Protein AF-A0A975FTP6-F1 (afdb_monomer_lite)

Radius of gyration: 14.5 Å; chains: 1; bounding box: 29×28×42 Å

Foldseek 3Di:
DCVVVQVAFQFKKDFPPDDPPDIWGFDDWAPRDRNDDQPDDPVSAWADADDPPDPRHRDTHHQIWIKIADPPDDVRIDIDSCPPPPRMDTDDPPPD

Sequence (96 aa):
MYVKNNCRLGFYVRRDSWRLDRHAKVVEIQWVEDGKMIKGNPPYFGGFKNPPGHPREGKIMGPRLVTLQADWLDGGKMVSDCGVNYSWTQVYPNEI

pLDDT: mean 79.91, std 13.64, range [43.78, 96.06]

Structure (mmCIF, N/CA/C/O backbone):
data_AF-A0A975FTP6-F1
#
_entry.id   AF-A0A975FTP6-F1
#
loop_
_atom_site.group_PDB
_atom_site.id
_atom_site.type_symbol
_atom_site.label_atom_id
_atom_site.label_alt_id
_atom_site.label_comp_id
_atom_site.label_asym_id
_atom_site.label_entity_id
_atom_site.label_seq_id
_atom_site.pdbx_PDB_ins_code
_atom_site.Cartn_x
_atom_site.Cartn_y
_atom_site.Cartn_z
_atom_site.occupancy
_atom_site.B_iso_or_equiv
_atom_site.auth_seq_id
_atom_site.auth_comp_id
_atom_site.auth_asym_id
_atom_site.auth_atom_id
_atom_site.pdbx_PDB_model_num
ATOM 1 N N . MET A 1 1 ? -4.909 5.893 -5.215 1.00 82.69 1 MET A N 1
ATOM 2 C CA . MET A 1 1 ? -4.904 4.490 -5.683 1.00 82.69 1 MET A CA 1
ATOM 3 C C . MET A 1 1 ? -5.938 3.681 -4.927 1.00 82.69 1 MET A C 1
ATOM 5 O O . MET A 1 1 ? -6.967 3.435 -5.517 1.00 82.69 1 MET A O 1
ATOM 9 N N . TYR A 1 2 ? -5.779 3.418 -3.625 1.00 84.38 2 TYR A N 1
ATOM 10 C CA . TYR A 1 2 ? -6.735 2.614 -2.838 1.00 84.38 2 TYR A CA 1
ATOM 11 C C . TYR A 1 2 ? -8.228 2.953 -3.045 1.00 84.38 2 TYR A C 1
ATOM 13 O O . TYR A 1 2 ? -9.004 2.074 -3.391 1.00 84.38 2 TYR A O 1
ATOM 21 N N . VAL A 1 3 ? -8.632 4.226 -2.928 1.00 83.44 3 VAL A N 1
ATOM 22 C CA . VAL A 1 3 ? -10.038 4.632 -3.161 1.00 83.44 3 VAL A CA 1
ATOM 23 C C . VAL A 1 3 ? -10.479 4.432 -4.616 1.00 83.44 3 VAL A C 1
ATOM 25 O O . VAL A 1 3 ? -11.594 3.991 -4.855 1.00 83.44 3 VAL A O 1
ATOM 28 N N . LYS A 1 4 ? -9.588 4.675 -5.590 1.00 84.56 4 LYS A N 1
ATOM 29 C CA . LYS A 1 4 ? -9.851 4.362 -7.008 1.00 84.56 4 LYS A CA 1
ATOM 30 C C . LYS A 1 4 ? -9.947 2.849 -7.252 1.00 84.56 4 LYS A C 1
ATOM 32 O O . LYS A 1 4 ? -10.620 2.430 -8.178 1.00 84.56 4 LYS A O 1
ATOM 37 N N . ASN A 1 5 ? -9.302 2.050 -6.405 1.00 84.56 5 ASN A N 1
ATOM 38 C CA . ASN A 1 5 ? -9.348 0.593 -6.410 1.00 84.56 5 ASN A CA 1
ATOM 39 C C . ASN A 1 5 ? -10.496 0.050 -5.536 1.00 84.56 5 ASN A C 1
ATOM 41 O O . ASN A 1 5 ? -10.326 -0.955 -4.854 1.00 84.56 5 ASN A O 1
ATOM 45 N N . ASN A 1 6 ? -11.640 0.745 -5.480 1.00 88.94 6 ASN A N 1
ATOM 46 C CA . ASN A 1 6 ? -12.819 0.360 -4.688 1.00 88.94 6 ASN A CA 1
ATOM 47 C C . ASN A 1 6 ? -12.527 0.089 -3.203 1.00 88.94 6 ASN A C 1
ATOM 49 O O . ASN A 1 6 ? -13.131 -0.794 -2.594 1.00 88.94 6 ASN A O 1
ATOM 53 N N . CYS A 1 7 ? -11.566 0.817 -2.628 1.00 90.50 7 CYS A N 1
ATOM 54 C CA . CYS A 1 7 ? -11.082 0.582 -1.270 1.00 90.50 7 CYS A CA 1
ATOM 55 C C . CYS A 1 7 ? -10.603 -0.855 -1.050 1.00 90.50 7 CYS A C 1
ATOM 57 O O . CYS A 1 7 ? -10.826 -1.413 0.014 1.00 90.50 7 CYS A O 1
ATOM 59 N N . ARG A 1 8 ? -9.951 -1.463 -2.044 1.00 92.69 8 ARG A N 1
ATOM 60 C CA . ARG A 1 8 ? -9.330 -2.780 -1.903 1.00 92.69 8 ARG A CA 1
ATOM 61 C C . ARG A 1 8 ? -7.815 -2.691 -1.890 1.00 92.69 8 ARG A C 1
ATOM 63 O O . ARG A 1 8 ? -7.222 -2.018 -2.736 1.00 92.69 8 ARG A O 1
ATOM 70 N N . LEU A 1 9 ? -7.193 -3.369 -0.933 1.00 91.69 9 LEU A N 1
ATOM 71 C CA . LEU A 1 9 ? -5.770 -3.689 -0.913 1.00 91.69 9 LEU A CA 1
ATOM 72 C C . LEU A 1 9 ? -5.461 -4.735 -1.996 1.00 91.69 9 LEU A C 1
ATOM 74 O O . LEU A 1 9 ? -6.344 -5.266 -2.667 1.00 91.69 9 LEU A O 1
ATOM 78 N N . GLY A 1 10 ? -4.180 -5.020 -2.192 1.00 92.56 10 GLY A N 1
ATOM 79 C CA . GLY A 1 10 ? -3.713 -6.023 -3.140 1.00 92.56 10 GLY A CA 1
ATOM 80 C C . GLY A 1 10 ? -3.520 -5.526 -4.572 1.00 92.56 10 GLY A C 1
ATOM 81 O O . GLY A 1 10 ? -3.212 -6.338 -5.441 1.00 92.56 10 GLY A O 1
ATOM 82 N N . PHE A 1 11 ? -3.649 -4.222 -4.817 1.00 91.94 11 PHE A N 1
ATOM 83 C CA . PHE A 1 11 ? -3.234 -3.610 -6.078 1.00 91.94 11 PHE A CA 1
ATOM 84 C C . PHE A 1 11 ? -1.711 -3.494 -6.159 1.00 91.94 11 PHE A C 1
ATOM 86 O O . PHE A 1 11 ? -1.013 -3.453 -5.139 1.00 91.94 11 PHE A O 1
ATOM 93 N N . TYR A 1 12 ? -1.200 -3.417 -7.383 1.00 93.38 12 TYR A N 1
ATOM 94 C CA . TYR A 1 12 ? 0.227 -3.336 -7.647 1.00 93.38 12 TYR A CA 1
ATOM 95 C C . TYR A 1 12 ? 0.650 -1.905 -7.946 1.00 93.38 12 TYR A C 1
ATOM 97 O O . TYR A 1 12 ? -0.083 -1.124 -8.556 1.00 93.38 12 TYR A O 1
ATOM 105 N N . VAL A 1 13 ? 1.854 -1.565 -7.504 1.00 91.69 13 VAL A N 1
ATOM 106 C CA . VAL A 1 13 ? 2.483 -0.269 -7.735 1.00 91.69 13 VAL A CA 1
ATOM 107 C C . VAL A 1 13 ? 3.891 -0.444 -8.278 1.00 91.69 13 VAL A C 1
ATOM 109 O O . VAL A 1 13 ? 4.549 -1.460 -8.045 1.00 91.69 13 VAL A O 1
ATOM 112 N N . ARG A 1 14 ? 4.366 0.585 -8.970 1.00 90.75 14 ARG A N 1
ATOM 113 C CA . ARG A 1 14 ? 5.743 0.731 -9.433 1.00 90.75 14 ARG A CA 1
ATOM 114 C C . ARG A 1 14 ? 6.282 2.102 -9.034 1.00 90.75 14 ARG A C 1
ATOM 116 O O . ARG A 1 14 ? 5.523 3.065 -8.984 1.00 90.75 14 ARG A O 1
ATOM 123 N N . ARG A 1 15 ? 7.591 2.181 -8.789 1.00 88.44 15 ARG A N 1
ATOM 124 C CA . ARG A 1 15 ? 8.351 3.427 -8.627 1.00 88.44 15 ARG A CA 1
ATOM 125 C C . ARG A 1 15 ? 9.319 3.599 -9.794 1.00 88.44 15 ARG A C 1
ATOM 127 O O . ARG A 1 15 ? 9.929 2.621 -10.218 1.00 88.44 15 ARG A O 1
ATOM 134 N N . ASP A 1 16 ? 9.514 4.827 -10.264 1.00 85.12 16 ASP A N 1
ATOM 135 C CA . ASP A 1 16 ? 10.407 5.111 -11.403 1.00 85.12 16 ASP A CA 1
ATOM 136 C C . ASP A 1 16 ? 11.869 4.751 -11.128 1.00 85.12 16 ASP A C 1
ATOM 138 O O . ASP A 1 16 ? 12.596 4.352 -12.031 1.00 85.12 16 ASP A O 1
ATOM 142 N N . SER A 1 17 ? 12.290 4.830 -9.864 1.00 86.38 17 SER A N 1
ATOM 143 C CA . SER A 1 17 ? 13.630 4.426 -9.435 1.00 86.38 17 SER A CA 1
ATOM 144 C C . SER A 1 17 ? 13.829 2.906 -9.385 1.00 86.38 17 SER A C 1
ATOM 146 O O . SER A 1 17 ? 14.921 2.449 -9.053 1.00 86.38 17 SER A O 1
ATOM 148 N N . TRP A 1 18 ? 12.785 2.103 -9.612 1.00 89.25 18 TRP A N 1
ATOM 149 C CA . TRP A 1 18 ? 12.901 0.649 -9.715 1.00 89.25 18 TRP A CA 1
ATOM 150 C C . TRP A 1 18 ? 13.169 0.242 -11.163 1.00 89.25 18 TRP A C 1
ATOM 152 O O . TRP A 1 18 ? 12.808 0.950 -12.104 1.00 89.25 18 TRP A O 1
ATOM 162 N N . ARG A 1 19 ? 13.771 -0.938 -11.352 1.00 90.94 19 ARG A N 1
ATOM 163 C CA . ARG A 1 19 ? 13.868 -1.543 -12.687 1.00 90.94 19 ARG A CA 1
ATOM 164 C C . ARG A 1 19 ? 12.475 -1.683 -13.316 1.00 90.94 19 ARG A C 1
ATOM 166 O O . ARG A 1 19 ? 11.494 -1.878 -12.603 1.00 90.94 19 ARG A O 1
ATOM 173 N N . LEU A 1 20 ? 12.402 -1.596 -14.646 1.00 88.12 20 LEU A N 1
ATOM 174 C CA . LEU A 1 20 ? 11.139 -1.556 -15.401 1.00 88.12 20 LEU A CA 1
ATOM 175 C C . LEU A 1 20 ? 10.225 -2.767 -15.145 1.00 88.12 20 LEU A C 1
ATOM 177 O O . LEU A 1 20 ? 9.006 -2.621 -15.163 1.00 88.12 20 LEU A O 1
ATOM 181 N N . ASP A 1 21 ? 10.826 -3.931 -14.898 1.00 89.25 21 ASP A N 1
ATOM 182 C CA . ASP A 1 21 ? 10.180 -5.216 -14.610 1.00 89.25 21 ASP A CA 1
ATOM 183 C C . ASP A 1 21 ? 9.687 -5.342 -13.156 1.00 89.25 21 ASP A C 1
ATOM 185 O O . ASP A 1 21 ? 8.937 -6.258 -12.814 1.00 89.25 21 ASP A O 1
ATOM 189 N N . ARG A 1 22 ? 10.073 -4.412 -12.277 1.00 92.69 22 ARG A N 1
ATOM 190 C CA . ARG A 1 22 ? 9.770 -4.481 -10.849 1.00 92.69 22 ARG A CA 1
ATOM 191 C C . ARG A 1 22 ? 8.517 -3.708 -10.488 1.00 92.69 22 ARG A C 1
ATOM 193 O O . ARG A 1 22 ? 8.356 -2.519 -10.757 1.00 92.69 22 ARG A O 1
ATOM 200 N N . HIS A 1 23 ? 7.668 -4.409 -9.766 1.00 94.25 23 HIS A N 1
ATOM 201 C CA . HIS A 1 23 ? 6.433 -3.920 -9.192 1.00 94.25 23 HIS A CA 1
ATOM 202 C C . HIS A 1 23 ? 6.253 -4.591 -7.828 1.00 94.25 23 HIS A C 1
ATOM 204 O O . HIS A 1 23 ? 6.879 -5.613 -7.538 1.00 94.25 23 HIS A O 1
ATOM 210 N N . ALA A 1 24 ? 5.448 -3.987 -6.963 1.00 94.38 24 ALA A N 1
ATOM 211 C CA . ALA A 1 24 ? 5.173 -4.509 -5.633 1.00 94.38 24 ALA A CA 1
ATOM 212 C C . ALA A 1 24 ? 3.682 -4.430 -5.326 1.00 94.38 24 ALA A C 1
ATOM 214 O O . ALA A 1 24 ? 2.993 -3.508 -5.765 1.00 94.38 24 ALA A O 1
ATOM 215 N N . LYS A 1 25 ? 3.182 -5.398 -4.562 1.00 94.88 25 LYS A N 1
ATOM 216 C CA . LYS A 1 25 ? 1.790 -5.453 -4.122 1.00 94.88 25 LYS A CA 1
ATOM 217 C C . LYS A 1 25 ? 1.623 -4.640 -2.846 1.00 94.88 25 LYS A C 1
ATOM 219 O O . LYS A 1 25 ? 2.355 -4.857 -1.884 1.00 94.88 25 LYS A O 1
ATOM 224 N N . VAL A 1 26 ? 0.647 -3.740 -2.807 1.00 92.00 26 VAL A N 1
ATOM 225 C CA . VAL A 1 26 ? 0.258 -3.048 -1.573 1.00 92.00 26 VAL A CA 1
ATOM 226 C C . VAL A 1 26 ? -0.587 -4.000 -0.737 1.00 92.00 26 VAL A C 1
ATOM 228 O O . VAL A 1 26 ? -1.694 -4.353 -1.139 1.00 92.00 26 VAL A O 1
ATOM 231 N N . VAL A 1 27 ? -0.077 -4.428 0.416 1.00 94.06 27 VAL A N 1
ATOM 232 C CA . VAL A 1 27 ? -0.727 -5.452 1.257 1.00 94.06 27 VAL A CA 1
ATOM 233 C C . VAL A 1 27 ? -1.253 -4.916 2.579 1.00 94.06 27 VAL A C 1
ATOM 235 O O . VAL A 1 27 ? -2.090 -5.561 3.198 1.00 94.06 27 VAL A O 1
ATOM 238 N N . GLU A 1 28 ? -0.814 -3.731 2.995 1.00 91.81 28 GLU A N 1
ATOM 239 C CA . GLU A 1 28 ? -1.307 -3.075 4.202 1.00 91.81 28 GLU A CA 1
ATOM 240 C C . GLU A 1 28 ? -1.171 -1.560 4.067 1.00 91.81 28 GLU A C 1
ATOM 242 O O . GLU A 1 28 ? -0.204 -1.059 3.489 1.00 91.81 28 GLU A O 1
ATOM 247 N N . ILE A 1 29 ? -2.128 -0.828 4.632 1.00 87.31 29 ILE A N 1
ATOM 248 C CA . ILE A 1 29 ? -2.015 0.608 4.867 1.00 87.31 29 ILE A CA 1
ATOM 249 C C . ILE A 1 29 ? -2.375 0.836 6.331 1.00 87.31 29 ILE A C 1
ATOM 251 O O . ILE A 1 29 ? -3.436 0.426 6.799 1.00 87.31 29 ILE A O 1
ATOM 255 N N . GLN A 1 30 ? -1.488 1.503 7.058 1.00 84.50 30 GLN A N 1
ATOM 256 C CA . GLN A 1 30 ? -1.624 1.733 8.484 1.00 84.50 30 GLN A CA 1
ATOM 257 C C . GLN A 1 30 ? -2.976 2.385 8.817 1.00 84.50 30 GLN A C 1
ATOM 259 O O . GLN A 1 30 ? -3.320 3.456 8.308 1.00 84.50 30 GLN A O 1
ATOM 264 N N . TRP A 1 31 ? -3.720 1.740 9.721 1.00 80.00 31 TRP A N 1
ATOM 265 C CA . TRP A 1 31 ? -5.037 2.186 10.200 1.00 80.00 31 TRP A CA 1
ATOM 266 C C . TRP A 1 31 ? -6.110 2.284 9.108 1.00 80.00 31 TRP A C 1
ATOM 268 O O . TRP A 1 31 ? -7.044 3.083 9.219 1.00 80.00 31 TRP A O 1
ATOM 278 N N . VAL A 1 32 ? -5.969 1.489 8.052 1.00 83.00 32 VAL A N 1
ATOM 279 C CA . VAL A 1 32 ? -6.992 1.285 7.031 1.00 83.00 32 VAL A CA 1
ATOM 280 C C . VAL A 1 32 ? -7.431 -0.166 7.100 1.00 83.00 32 VAL A C 1
ATOM 282 O O . VAL A 1 32 ? -6.613 -1.079 7.056 1.00 83.00 32 VAL A O 1
ATOM 285 N N . GLU A 1 33 ? -8.736 -0.366 7.211 1.00 88.06 33 GLU A N 1
ATOM 286 C CA . GLU A 1 33 ? -9.346 -1.683 7.071 1.00 88.06 33 GLU A CA 1
ATOM 287 C C . GLU A 1 33 ? -9.720 -1.896 5.603 1.00 88.06 33 GLU A C 1
ATOM 289 O O . GLU A 1 33 ? -10.339 -1.016 4.994 1.00 88.06 33 GLU A O 1
ATOM 294 N N . ASP A 1 34 ? -9.347 -3.049 5.043 1.00 90.56 34 ASP A N 1
ATOM 295 C CA . ASP A 1 34 ? -9.672 -3.399 3.660 1.00 90.56 34 ASP A CA 1
ATOM 296 C C . ASP A 1 34 ? -11.186 -3.348 3.409 1.00 90.56 34 ASP A C 1
ATOM 298 O O . ASP A 1 34 ? -11.993 -3.800 4.222 1.00 90.56 34 ASP A O 1
ATOM 302 N N . GLY A 1 35 ? -11.583 -2.777 2.277 1.00 90.75 35 GLY A N 1
ATOM 303 C CA . GLY A 1 35 ? -12.979 -2.552 1.914 1.00 90.75 35 GLY A CA 1
ATOM 304 C C . GLY A 1 35 ? -13.607 -1.311 2.553 1.00 90.75 35 GLY A C 1
ATOM 305 O O . GLY A 1 35 ? -14.731 -0.965 2.196 1.00 90.75 35 GLY A O 1
ATOM 306 N N . LYS A 1 36 ? -12.919 -0.611 3.468 1.00 88.38 36 LYS A N 1
ATOM 307 C CA . LYS A 1 36 ? -13.439 0.613 4.099 1.00 88.38 36 LYS A CA 1
ATOM 308 C C . LYS A 1 36 ? -12.792 1.871 3.536 1.00 88.38 36 LYS A C 1
ATOM 310 O O . LYS A 1 36 ? -11.590 1.914 3.271 1.00 88.38 36 LYS A O 1
ATOM 315 N N . MET A 1 37 ? -13.598 2.925 3.410 1.00 83.94 37 MET A N 1
ATOM 316 C CA . MET A 1 37 ? -13.124 4.258 3.039 1.00 83.94 37 MET A CA 1
ATOM 317 C C . MET A 1 37 ? -12.119 4.784 4.062 1.00 83.94 37 MET A C 1
ATOM 319 O O . MET A 1 37 ? -12.330 4.706 5.275 1.00 83.94 37 MET A O 1
ATOM 323 N N . ILE A 1 38 ? -11.035 5.376 3.562 1.00 79.38 38 ILE A N 1
ATOM 324 C CA . ILE A 1 38 ? -10.074 6.057 4.424 1.00 79.38 38 ILE A CA 1
ATOM 325 C C . ILE A 1 38 ? -10.711 7.359 4.908 1.00 79.38 38 ILE A C 1
ATOM 327 O O . ILE A 1 38 ? -11.164 8.174 4.107 1.00 79.38 38 ILE A O 1
ATOM 331 N N . LYS A 1 39 ? -10.726 7.562 6.227 1.00 72.69 39 LYS A N 1
ATOM 332 C CA . LYS A 1 39 ? -11.187 8.816 6.832 1.00 72.69 39 LYS A CA 1
ATOM 333 C C . LYS A 1 39 ? -10.215 9.962 6.510 1.00 72.69 39 LYS A C 1
ATOM 335 O O . LYS A 1 39 ? -9.005 9.816 6.713 1.00 72.69 39 LYS A O 1
ATOM 340 N N . GLY A 1 40 ? -10.762 11.102 6.087 1.00 69.19 40 GLY A N 1
ATOM 341 C CA . GLY A 1 40 ? -10.028 12.324 5.736 1.00 69.19 40 GLY A CA 1
ATOM 342 C C . GLY A 1 40 ? -10.149 12.681 4.253 1.00 69.19 40 GLY A C 1
ATOM 343 O O . GLY A 1 40 ? -10.722 11.922 3.478 1.00 69.19 40 GLY A O 1
ATOM 344 N N . ASN A 1 41 ? -9.612 13.834 3.860 1.00 62.69 41 ASN A N 1
ATOM 345 C CA . ASN A 1 41 ? -9.524 14.215 2.450 1.00 62.69 41 ASN A CA 1
ATOM 346 C C . ASN A 1 41 ? -8.253 13.627 1.814 1.00 62.69 41 ASN A C 1
ATOM 348 O O . ASN A 1 41 ? -7.251 13.445 2.512 1.00 62.69 41 ASN A O 1
ATOM 352 N N . PRO A 1 42 ? -8.261 13.344 0.498 1.00 61.47 42 PRO A N 1
ATOM 353 C CA . PRO A 1 42 ? -7.031 13.154 -0.251 1.00 61.47 42 PRO A CA 1
ATOM 354 C C . PRO A 1 42 ? -6.102 14.373 -0.099 1.00 61.47 42 PRO A C 1
ATOM 356 O O . PRO A 1 42 ? -6.594 15.498 -0.014 1.00 61.47 42 PRO A O 1
ATOM 359 N N . PRO A 1 43 ? -4.779 14.182 -0.149 1.00 54.19 43 PRO A N 1
ATOM 360 C CA . PRO A 1 43 ? -4.088 12.902 -0.180 1.00 54.19 43 PRO A CA 1
ATOM 361 C C . PRO A 1 43 ? -4.145 12.313 1.240 1.00 54.19 43 PRO A C 1
ATOM 363 O O . PRO A 1 43 ? -3.802 13.002 2.187 1.00 54.19 43 PRO A O 1
ATOM 366 N N . TYR A 1 44 ? -4.631 11.076 1.419 1.00 62.28 44 TYR A N 1
ATOM 367 C CA . TYR A 1 44 ? -4.935 10.467 2.733 1.00 62.28 44 TYR A CA 1
ATOM 368 C C . TYR A 1 44 ? -3.689 10.177 3.610 1.00 62.28 44 TYR A C 1
ATOM 370 O O . TYR A 1 44 ? -3.650 9.215 4.382 1.00 62.28 44 TYR A O 1
ATOM 378 N N . PHE A 1 45 ? -2.652 10.990 3.476 1.00 57.03 45 PHE A N 1
ATOM 379 C CA . PHE A 1 45 ? -1.365 10.951 4.133 1.00 57.03 45 PHE A CA 1
ATOM 380 C C . PHE A 1 45 ? -1.201 12.298 4.841 1.00 57.03 45 PHE A C 1
ATOM 382 O O . PHE A 1 45 ? -1.132 13.327 4.179 1.00 57.03 45 PHE A O 1
ATOM 389 N N . GLY A 1 46 ? -1.135 12.307 6.173 1.00 55.66 46 GLY A N 1
ATOM 390 C CA . GLY A 1 46 ? -0.900 13.554 6.901 1.00 55.66 46 GLY A CA 1
ATOM 391 C C . GLY A 1 46 ? -2.135 14.459 7.048 1.00 55.66 46 GLY A C 1
ATOM 392 O O . GLY A 1 46 ? -2.995 14.530 6.179 1.00 55.66 46 GLY A O 1
ATOM 393 N N . GLY A 1 47 ? -2.234 15.183 8.163 1.00 55.03 47 GLY A N 1
ATOM 394 C CA . GLY A 1 47 ? -3.059 16.394 8.286 1.00 55.03 47 GLY A CA 1
ATOM 395 C C . GLY A 1 47 ? -4.474 16.228 8.852 1.00 55.03 47 GLY A C 1
ATOM 396 O O . GLY A 1 47 ? -5.052 17.212 9.307 1.00 55.03 47 GLY A O 1
ATOM 397 N N . PHE A 1 48 ? -5.036 15.017 8.912 1.00 61.25 48 PHE A N 1
ATOM 398 C CA . PHE A 1 48 ? -6.333 14.807 9.574 1.00 61.25 48 PHE A CA 1
ATOM 399 C C . PHE A 1 48 ? -6.176 14.847 11.099 1.00 61.25 48 PHE A C 1
ATOM 401 O O . PHE A 1 48 ? -5.458 14.024 11.670 1.00 61.25 48 PHE A O 1
ATOM 408 N N . LYS A 1 49 ? -6.866 15.776 11.770 1.00 63.06 49 LYS A N 1
ATOM 409 C CA . LYS A 1 49 ? -6.979 15.795 13.234 1.00 63.06 49 LYS A CA 1
ATOM 410 C C . LYS A 1 49 ? -8.080 14.825 13.656 1.00 63.06 49 LYS A C 1
ATOM 412 O O . LYS A 1 49 ? -9.210 14.950 13.191 1.00 63.06 49 LYS A O 1
ATOM 417 N N . ASN A 1 50 ? -7.765 13.864 14.527 1.00 64.31 50 ASN A N 1
ATOM 418 C CA . ASN A 1 50 ? -8.793 12.944 15.020 1.00 64.31 50 ASN A CA 1
ATOM 419 C C . ASN A 1 50 ? -9.906 13.711 15.756 1.00 64.31 50 ASN A C 1
ATOM 421 O O . ASN A 1 50 ? -9.582 14.546 16.611 1.00 64.31 50 ASN A O 1
ATOM 425 N N . PRO A 1 51 ? -11.186 13.420 15.455 1.00 60.75 51 PRO A N 1
ATOM 426 C CA . PRO A 1 51 ? -12.314 14.068 16.104 1.00 60.75 51 PRO A CA 1
ATOM 427 C C . PRO A 1 51 ? -12.464 13.581 17.554 1.00 60.75 51 PRO A C 1
ATOM 429 O O . PRO A 1 51 ? -11.873 12.555 17.918 1.00 60.75 51 PRO A O 1
ATOM 432 N N . PRO A 1 52 ? -13.262 14.290 18.368 1.00 72.06 52 PRO A N 1
ATOM 433 C CA . PRO A 1 52 ? -13.557 13.869 19.727 1.00 72.06 52 PRO A CA 1
ATOM 434 C C . PRO A 1 52 ? -14.144 12.459 19.823 1.00 72.06 52 PRO A C 1
ATOM 436 O O . PRO A 1 52 ? -14.886 12.030 18.937 1.00 72.06 52 PRO A O 1
ATOM 439 N N . GLY A 1 53 ? -13.793 11.725 20.882 1.00 72.25 53 GLY A N 1
ATOM 440 C CA . GLY A 1 53 ? -14.299 10.368 21.134 1.00 72.25 53 GLY A CA 1
ATOM 441 C C . GLY A 1 53 ? -13.580 9.244 20.375 1.00 72.25 53 GLY A C 1
ATOM 442 O O . GLY A 1 53 ? -14.013 8.094 20.416 1.00 72.25 53 GLY A O 1
ATOM 443 N N . HIS A 1 54 ? -12.471 9.538 19.692 1.00 69.62 54 HIS A N 1
ATOM 444 C CA . HIS A 1 54 ? -11.586 8.524 19.108 1.00 69.62 54 HIS A CA 1
ATOM 445 C C . HIS A 1 54 ? -10.423 8.181 20.064 1.00 69.62 54 HIS A C 1
ATOM 447 O O . HIS A 1 54 ? -9.935 9.074 20.755 1.00 69.62 54 HIS A O 1
ATOM 453 N N . PRO A 1 55 ? -9.847 6.956 20.027 1.00 70.44 55 PRO A N 1
ATOM 454 C CA . PRO A 1 55 ? -8.719 6.566 20.894 1.00 70.44 55 PRO A CA 1
ATOM 455 C C . PRO A 1 55 ? -7.458 7.450 20.805 1.00 70.44 55 PRO A C 1
ATOM 457 O O . PRO A 1 55 ? -6.516 7.273 21.571 1.00 70.44 55 PRO A O 1
ATOM 460 N N . ARG A 1 56 ? -7.386 8.359 19.824 1.00 66.06 56 ARG A N 1
ATOM 461 C CA . ARG A 1 56 ? -6.253 9.265 19.565 1.00 66.06 56 ARG A CA 1
ATOM 462 C C . ARG A 1 56 ? -6.719 10.690 19.270 1.00 66.06 56 ARG A C 1
ATOM 464 O O . ARG A 1 56 ? -6.141 11.359 18.409 1.00 66.06 56 ARG A O 1
ATOM 471 N N . GLU A 1 57 ? -7.796 11.102 19.930 1.00 79.12 57 GLU A N 1
ATOM 472 C CA . GLU A 1 57 ? -8.389 12.436 19.846 1.00 79.12 57 GLU A CA 1
ATOM 473 C C . GLU A 1 57 ? -7.330 13.550 19.843 1.00 79.12 57 GLU A C 1
ATOM 475 O O . GLU A 1 57 ? -6.330 13.501 20.560 1.00 79.12 57 GLU A O 1
ATOM 480 N N . GLY A 1 58 ? -7.521 14.544 18.972 1.00 66.62 58 GLY A N 1
ATOM 481 C CA . GLY A 1 58 ? -6.680 15.738 18.922 1.00 66.62 58 GLY A CA 1
ATOM 482 C C . GLY A 1 58 ? -5.319 15.574 18.236 1.00 66.62 58 GLY A C 1
ATOM 483 O O . GLY A 1 58 ? -4.722 16.588 17.870 1.00 66.62 58 GLY A O 1
ATOM 484 N N . LYS A 1 59 ? -4.842 14.345 17.988 1.00 67.12 59 LYS A N 1
ATOM 485 C CA . LYS A 1 59 ? -3.581 14.114 17.265 1.00 67.12 59 LYS A CA 1
ATOM 486 C C . LYS A 1 59 ? -3.750 14.334 15.761 1.00 67.12 59 LYS A C 1
ATOM 488 O O . LYS A 1 59 ? -4.692 13.817 15.156 1.00 67.12 59 LYS A O 1
ATOM 493 N N . ILE A 1 60 ? -2.807 15.071 15.170 1.00 66.06 60 ILE A N 1
ATOM 494 C CA . ILE A 1 60 ? -2.639 15.162 13.718 1.00 66.06 60 ILE A CA 1
ATOM 495 C C . ILE A 1 60 ? -2.084 13.821 13.246 1.00 66.06 60 ILE A C 1
ATOM 497 O O . ILE A 1 60 ? -1.022 13.380 13.683 1.00 66.06 60 ILE A O 1
ATOM 501 N N . MET A 1 61 ? -2.824 13.154 12.373 1.00 65.25 61 MET A N 1
ATOM 502 C CA . MET A 1 61 ? -2.385 11.912 11.754 1.00 65.25 61 MET A CA 1
ATOM 503 C C . MET A 1 61 ? -1.260 12.244 10.776 1.00 65.25 61 MET A C 1
ATOM 505 O O . MET A 1 61 ? -1.468 13.066 9.890 1.00 65.25 61 MET A O 1
ATOM 509 N N . GLY A 1 62 ? -0.079 11.647 10.953 1.00 63.12 62 GLY A N 1
ATOM 510 C CA . GLY A 1 62 ? 1.036 11.763 10.009 1.00 63.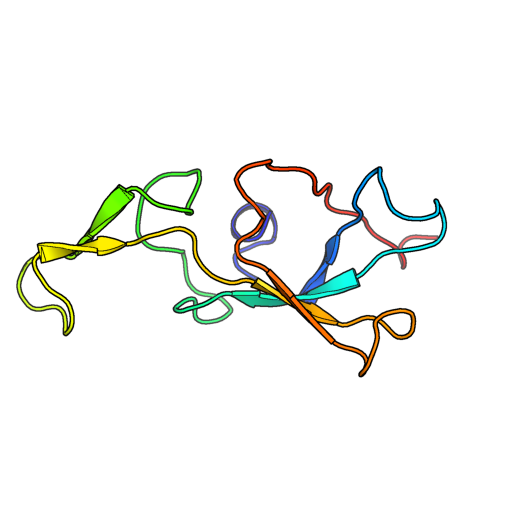12 62 GLY A CA 1
ATOM 511 C C . GLY A 1 62 ? 0.790 10.988 8.705 1.00 63.12 62 GLY A C 1
ATOM 512 O O . GLY A 1 62 ? -0.312 10.467 8.483 1.00 63.12 62 GLY A O 1
ATOM 513 N N . PRO A 1 63 ? 1.793 10.898 7.816 1.00 70.44 63 PRO A N 1
ATOM 514 C CA . PRO A 1 63 ? 1.768 9.951 6.705 1.00 70.44 63 PRO A CA 1
ATOM 515 C C . PRO A 1 63 ? 1.500 8.534 7.231 1.00 70.44 63 PRO A C 1
ATOM 517 O O . PRO A 1 63 ? 2.082 8.118 8.231 1.00 70.44 63 PRO A O 1
ATOM 520 N N . ARG A 1 64 ? 0.581 7.806 6.589 1.00 78.25 64 ARG A N 1
ATOM 521 C CA . ARG A 1 64 ? 0.295 6.410 6.944 1.00 78.25 64 ARG A CA 1
ATOM 522 C C . ARG A 1 64 ? 1.385 5.524 6.358 1.00 78.25 64 ARG A C 1
ATOM 524 O O . ARG A 1 64 ? 1.685 5.651 5.173 1.00 78.25 64 ARG A O 1
ATOM 531 N N . LEU A 1 65 ? 1.928 4.617 7.167 1.00 84.00 65 LEU A N 1
ATOM 532 C CA . LEU A 1 65 ? 2.835 3.587 6.664 1.00 84.00 65 LEU A CA 1
ATOM 533 C C . LEU A 1 65 ? 2.093 2.659 5.694 1.00 84.00 65 LEU A C 1
ATOM 535 O O . LEU A 1 65 ? 0.934 2.309 5.915 1.00 84.00 65 LEU A O 1
ATOM 539 N N . VAL A 1 66 ? 2.768 2.256 4.628 1.00 87.50 66 VAL A N 1
ATOM 540 C CA . VAL A 1 66 ? 2.288 1.311 3.623 1.00 87.50 66 VAL A CA 1
ATOM 541 C C . VAL A 1 66 ? 3.241 0.126 3.592 1.00 87.50 66 VAL A C 1
ATOM 543 O O . VAL A 1 66 ? 4.455 0.311 3.488 1.00 87.50 66 VAL A O 1
ATOM 546 N N . THR A 1 67 ? 2.688 -1.083 3.659 1.00 92.38 67 THR A N 1
ATOM 547 C CA . THR A 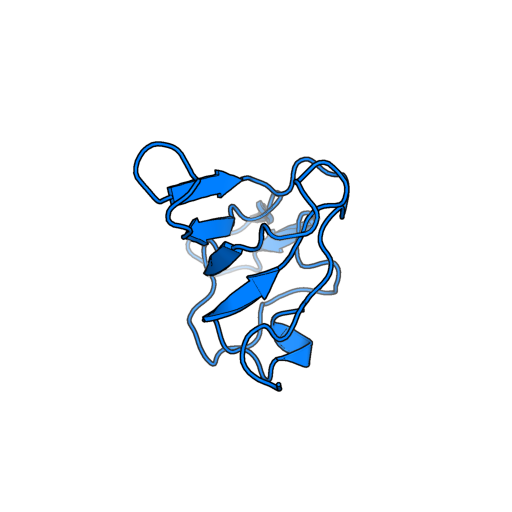1 67 ? 3.448 -2.326 3.507 1.00 92.38 67 THR A CA 1
ATOM 548 C C . THR A 1 67 ? 3.331 -2.809 2.068 1.00 92.38 67 THR A C 1
ATOM 550 O O . THR A 1 67 ? 2.235 -3.058 1.555 1.00 92.38 67 THR A O 1
ATOM 553 N N . LEU A 1 68 ? 4.481 -2.951 1.423 1.00 93.00 68 LEU A N 1
ATOM 554 C CA . LEU A 1 68 ? 4.660 -3.522 0.099 1.00 93.00 68 LEU A CA 1
ATOM 555 C C . LEU A 1 68 ? 5.160 -4.959 0.220 1.00 93.00 68 LEU A C 1
ATOM 557 O O . LEU A 1 68 ? 5.953 -5.265 1.109 1.00 93.00 68 LEU A O 1
ATOM 561 N N . GLN A 1 69 ? 4.733 -5.819 -0.697 1.00 96.06 69 GLN A N 1
ATOM 562 C CA . GLN A 1 69 ? 5.212 -7.190 -0.831 1.00 96.06 69 GLN A CA 1
ATOM 563 C C . GLN A 1 69 ? 5.691 -7.438 -2.264 1.00 96.06 69 GLN A C 1
ATOM 565 O O . GLN A 1 69 ? 4.959 -7.166 -3.218 1.00 96.06 69 GLN A O 1
ATOM 570 N N . ALA A 1 70 ? 6.907 -7.960 -2.406 1.00 94.88 70 ALA A N 1
ATOM 571 C CA . ALA A 1 70 ? 7.483 -8.416 -3.669 1.00 94.88 70 ALA A CA 1
ATOM 572 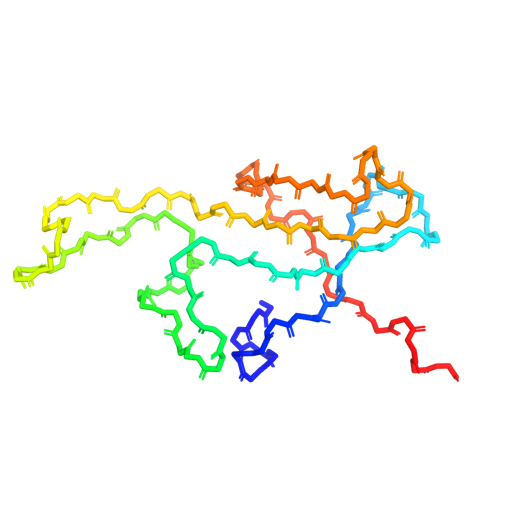C C . ALA A 1 70 ? 8.664 -9.353 -3.388 1.00 94.88 70 ALA A C 1
ATOM 574 O O . ALA A 1 70 ? 9.325 -9.214 -2.367 1.00 94.88 70 ALA A O 1
ATOM 575 N N . ASP A 1 71 ? 8.944 -10.276 -4.300 1.00 94.81 71 ASP A N 1
ATOM 576 C CA . ASP A 1 71 ? 10.039 -11.250 -4.209 1.00 94.81 71 ASP A CA 1
ATOM 577 C C . ASP A 1 71 ? 11.439 -10.618 -4.276 1.00 94.81 71 ASP A C 1
ATOM 579 O O . ASP A 1 71 ? 12.372 -11.096 -3.640 1.00 94.81 71 ASP A O 1
ATOM 583 N N . TRP A 1 72 ? 11.580 -9.519 -5.017 1.00 93.44 72 TRP A N 1
ATOM 584 C CA . TRP A 1 72 ? 12.839 -8.794 -5.187 1.00 93.44 72 TRP A CA 1
ATOM 585 C C . TRP A 1 72 ? 13.176 -7.854 -4.020 1.00 93.44 72 TRP A C 1
ATOM 587 O O . TRP A 1 72 ? 14.258 -7.260 -4.017 1.00 93.44 72 TRP A O 1
ATOM 597 N N . LEU A 1 73 ? 12.256 -7.670 -3.067 1.00 93.94 73 LEU A N 1
ATOM 598 C CA . LEU A 1 73 ? 12.505 -6.907 -1.844 1.00 93.94 73 LEU A CA 1
ATOM 599 C C . LEU A 1 73 ? 13.264 -7.772 -0.838 1.00 93.94 73 LEU A C 1
ATOM 601 O O . LEU A 1 73 ? 12.977 -8.959 -0.692 1.00 93.94 73 LEU A O 1
ATOM 605 N N . ASP A 1 74 ? 14.183 -7.159 -0.095 1.00 91.88 74 ASP A N 1
ATOM 606 C CA . ASP A 1 74 ? 14.851 -7.840 1.013 1.00 91.88 74 ASP A CA 1
ATOM 607 C C . ASP A 1 74 ? 13.817 -8.291 2.060 1.00 91.88 74 ASP A C 1
ATOM 609 O O . ASP A 1 74 ? 12.916 -7.536 2.432 1.00 91.88 74 ASP A O 1
ATOM 613 N N . GLY A 1 75 ? 13.869 -9.563 2.459 1.00 92.50 75 GLY A N 1
ATOM 614 C CA . GLY A 1 75 ? 12.846 -10.184 3.312 1.00 92.50 75 GLY A CA 1
ATOM 615 C C . GLY A 1 75 ? 11.433 -10.256 2.704 1.00 92.50 75 GLY A C 1
ATOM 616 O O . GLY A 1 75 ? 10.468 -10.545 3.414 1.00 92.50 75 GLY A O 1
ATOM 617 N N . GLY A 1 76 ? 11.276 -9.979 1.405 1.00 95.25 76 GLY A N 1
ATOM 618 C CA . GLY A 1 76 ? 10.014 -10.065 0.668 1.00 95.25 76 GLY A CA 1
ATOM 619 C C . GLY A 1 76 ? 9.004 -8.945 0.952 1.00 95.25 76 GLY A C 1
ATOM 620 O O . GLY A 1 76 ? 7.899 -8.953 0.395 1.00 95.25 76 GLY A O 1
ATOM 621 N N . LYS A 1 77 ? 9.334 -7.990 1.833 1.00 95.62 77 LYS A N 1
ATOM 622 C CA . LYS A 1 77 ? 8.436 -6.908 2.258 1.00 95.62 77 LYS A CA 1
ATOM 623 C C . LYS A 1 77 ? 9.186 -5.606 2.512 1.00 95.62 77 LYS A C 1
ATOM 625 O O . LYS A 1 77 ? 10.327 -5.602 2.945 1.00 95.62 77 LYS A O 1
ATOM 630 N N . MET A 1 78 ? 8.499 -4.486 2.313 1.00 91.81 78 MET A N 1
ATOM 631 C CA . MET A 1 78 ? 9.010 -3.153 2.633 1.00 91.81 78 MET A CA 1
ATOM 632 C C . MET A 1 78 ? 7.915 -2.321 3.288 1.00 91.81 78 MET A C 1
ATOM 634 O O . MET A 1 78 ? 6.819 -2.211 2.747 1.00 91.81 78 MET A O 1
ATOM 638 N N . VAL A 1 79 ? 8.225 -1.697 4.423 1.00 90.56 79 VAL A N 1
ATOM 639 C CA . VAL A 1 79 ? 7.362 -0.688 5.047 1.00 90.56 79 VAL A CA 1
ATOM 640 C C . VAL A 1 79 ? 7.891 0.690 4.671 1.00 90.56 79 VAL A C 1
ATOM 642 O O . VAL A 1 79 ? 9.078 0.967 4.822 1.00 90.56 79 VAL A O 1
ATOM 645 N N . SER A 1 80 ? 7.022 1.555 4.160 1.00 85.12 80 SER A N 1
ATOM 646 C CA . SER A 1 80 ? 7.377 2.920 3.779 1.00 85.12 80 SER A CA 1
ATOM 647 C C . SER A 1 80 ? 6.264 3.880 4.165 1.00 85.12 80 SER A C 1
ATOM 649 O O . SER A 1 80 ? 5.090 3.593 3.974 1.00 85.12 80 SER A O 1
ATOM 651 N N . ASP A 1 81 ? 6.625 5.056 4.655 1.00 76.31 81 ASP A N 1
ATOM 652 C CA . ASP A 1 81 ? 5.731 6.205 4.837 1.00 76.31 81 ASP A CA 1
ATOM 653 C C . ASP A 1 81 ? 5.423 6.941 3.516 1.00 76.31 81 ASP A C 1
ATOM 655 O O . ASP A 1 81 ? 4.921 8.066 3.520 1.00 76.31 81 ASP A O 1
ATOM 659 N N . CYS A 1 82 ? 5.763 6.322 2.378 1.00 63.81 82 CYS A N 1
ATOM 660 C CA . CYS A 1 82 ? 5.769 6.908 1.040 1.00 63.81 82 CYS A CA 1
ATOM 661 C C . CYS A 1 82 ? 6.726 8.106 0.871 1.00 63.81 82 CYS A C 1
ATOM 663 O O . CYS A 1 82 ? 6.665 8.780 -0.160 1.00 63.81 82 CYS A O 1
ATOM 665 N N . GLY A 1 83 ? 7.618 8.368 1.837 1.00 50.53 83 GLY A N 1
ATOM 666 C CA . GLY A 1 83 ? 8.745 9.298 1.739 1.00 50.53 83 GLY A CA 1
ATOM 667 C C . GLY A 1 83 ? 8.395 10.702 1.248 1.00 50.53 83 GLY A C 1
ATOM 668 O O . GLY A 1 83 ? 9.205 11.299 0.545 1.00 50.53 83 GLY A O 1
ATOM 669 N N . VAL A 1 84 ? 7.182 11.199 1.530 1.00 51.00 84 VAL A N 1
ATOM 670 C CA . VAL A 1 84 ? 6.672 12.531 1.124 1.00 51.00 84 VAL A CA 1
ATOM 671 C C . VAL A 1 84 ? 6.520 12.741 -0.403 1.00 51.00 84 VAL A C 1
ATOM 673 O O . VAL A 1 84 ? 5.854 13.679 -0.829 1.00 51.00 84 VAL A O 1
ATOM 676 N N . ASN A 1 85 ? 7.042 11.848 -1.250 1.00 55.38 85 ASN A N 1
ATOM 677 C CA . ASN A 1 85 ? 7.317 12.144 -2.663 1.00 55.38 85 ASN A CA 1
ATOM 678 C C . ASN A 1 85 ? 6.392 11.485 -3.698 1.00 55.38 85 ASN A C 1
ATOM 680 O O . ASN A 1 85 ? 6.749 11.456 -4.869 1.00 55.38 85 ASN A O 1
ATOM 684 N N . TYR A 1 86 ? 5.220 10.963 -3.314 1.00 61.28 86 TYR A N 1
ATOM 685 C CA . TYR A 1 86 ? 4.166 10.500 -4.247 1.00 61.28 86 TYR A CA 1
ATOM 686 C C . TYR A 1 86 ? 4.658 9.673 -5.456 1.00 61.28 86 TYR A C 1
ATOM 688 O O . TYR A 1 86 ? 4.073 9.726 -6.532 1.00 61.28 86 TYR A O 1
ATOM 696 N N . SER A 1 87 ? 5.742 8.912 -5.307 1.00 71.94 87 SER A N 1
ATOM 697 C CA . SER A 1 87 ? 6.528 8.433 -6.457 1.00 71.94 87 SER A CA 1
ATOM 698 C C . SER A 1 87 ? 6.067 7.077 -6.987 1.00 71.94 87 SER A C 1
ATOM 700 O O . SER A 1 87 ? 6.832 6.361 -7.628 1.00 71.94 87 SER A O 1
ATOM 702 N N . TRP A 1 88 ? 4.827 6.697 -6.683 1.00 84.56 88 TRP A N 1
ATOM 703 C CA . TRP A 1 88 ? 4.264 5.425 -7.103 1.00 84.56 88 TRP A CA 1
ATOM 704 C C . TRP A 1 88 ? 3.197 5.633 -8.165 1.00 84.56 88 TRP A C 1
ATOM 706 O O . TRP A 1 88 ? 2.387 6.555 -8.083 1.00 84.56 88 TRP A O 1
ATOM 716 N N . THR A 1 89 ? 3.156 4.702 -9.107 1.00 88.00 89 THR A N 1
ATOM 717 C CA . THR A 1 89 ? 2.116 4.586 -10.127 1.00 88.00 89 THR A CA 1
ATOM 718 C C . THR A 1 89 ? 1.478 3.212 -9.992 1.00 88.00 89 THR A C 1
ATOM 720 O O . THR A 1 89 ? 2.181 2.217 -9.820 1.00 88.00 89 THR A O 1
ATOM 723 N N . GLN A 1 90 ? 0.146 3.149 -10.026 1.00 89.06 90 GLN A N 1
ATOM 724 C CA . GLN A 1 90 ? -0.576 1.876 -10.017 1.00 89.06 90 GLN A CA 1
ATOM 725 C C . GLN A 1 90 ? -0.384 1.163 -11.362 1.00 89.06 90 GLN A C 1
ATOM 727 O O . GLN A 1 90 ? -0.485 1.801 -12.407 1.00 89.06 90 GLN A O 1
ATOM 732 N N . VAL A 1 91 ? -0.117 -0.143 -11.329 1.00 91.56 91 VAL A N 1
ATOM 733 C CA . VAL A 1 91 ? 0.111 -0.992 -1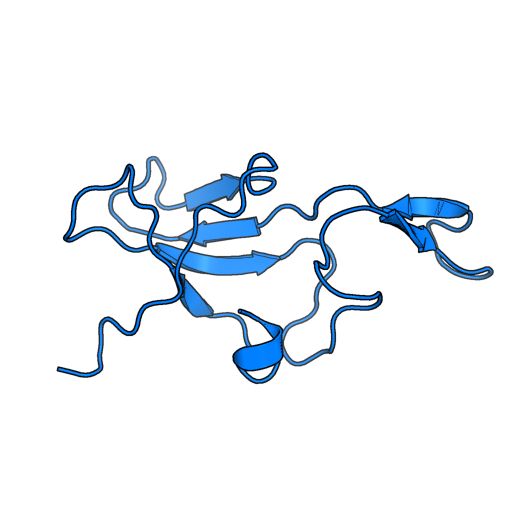2.512 1.00 91.56 91 VAL A CA 1
ATOM 734 C C . VAL A 1 91 ? -0.722 -2.276 -12.435 1.00 91.56 91 VAL A C 1
ATOM 736 O O . VAL A 1 91 ? -1.135 -2.677 -11.345 1.00 91.56 91 VAL A O 1
ATOM 739 N N . TYR A 1 92 ? -0.944 -2.928 -13.580 1.00 89.38 92 TYR A N 1
ATOM 740 C CA . TYR A 1 92 ? -1.758 -4.144 -13.716 1.00 89.38 92 TYR A CA 1
ATOM 741 C C . TYR A 1 92 ? -0.928 -5.268 -14.360 1.00 89.38 92 TYR A C 1
ATOM 743 O O . TYR A 1 92 ? -0.964 -5.451 -15.571 1.00 89.38 92 TYR A O 1
ATOM 751 N N . PRO A 1 93 ? -0.122 -6.005 -13.574 1.00 78.31 93 PRO A N 1
ATOM 752 C CA . PRO A 1 93 ? 0.838 -6.976 -14.111 1.00 78.31 93 PRO A CA 1
ATOM 753 C C . PRO A 1 93 ? 0.200 -8.231 -14.732 1.00 78.31 93 PRO A C 1
ATOM 755 O O . PRO A 1 93 ? 0.887 -8.960 -15.434 1.00 78.31 93 PRO A O 1
ATOM 758 N N . ASN A 1 94 ? -1.092 -8.479 -14.483 1.00 69.88 94 ASN A N 1
ATOM 759 C CA . ASN A 1 94 ? -1.799 -9.697 -14.899 1.00 69.88 94 ASN A CA 1
ATOM 760 C C . ASN A 1 94 ? -2.801 -9.475 -16.053 1.00 69.88 94 ASN A C 1
ATOM 762 O O . ASN A 1 94 ? -3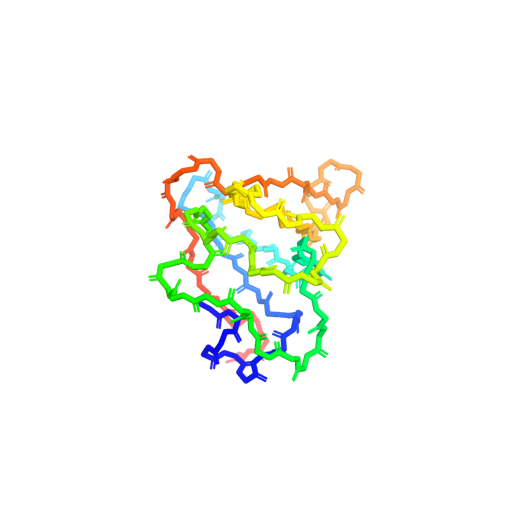.596 -10.366 -16.325 1.00 69.88 94 ASN A O 1
ATOM 766 N N 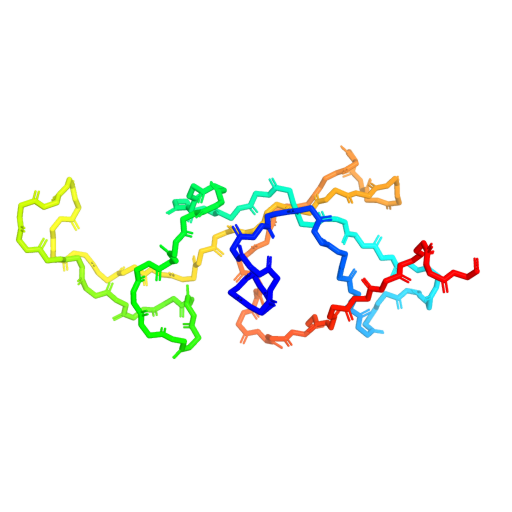. GLU A 1 95 ? -2.819 -8.302 -16.692 1.00 56.66 95 GLU A N 1
ATOM 767 C CA . GLU A 1 95 ? -3.731 -7.991 -17.813 1.00 56.66 95 GLU A CA 1
ATOM 768 C C . GLU A 1 95 ? -3.051 -8.144 -19.191 1.00 56.66 95 GLU A C 1
ATOM 770 O O . GLU A 1 95 ? -3.291 -7.343 -20.092 1.00 56.66 95 GLU A O 1
ATOM 775 N N . ILE A 1 96 ? -2.183 -9.152 -19.350 1.00 43.78 96 ILE A N 1
ATOM 776 C CA . ILE A 1 96 ? -1.530 -9.494 -20.632 1.00 43.78 96 ILE A CA 1
ATOM 777 C C . ILE A 1 96 ? -2.240 -10.682 -21.276 1.00 43.78 96 ILE A C 1
ATOM 779 O O . ILE A 1 96 ? -2.437 -11.690 -20.559 1.00 43.78 96 ILE A O 1
#

Secondary structure (DSSP, 8-state):
-TTTTTT-S--EEEETTS-TT--EEEEEETT--TTSPPSSSSS-SS-PBPPTTSTTTTPBP-PPPEEEE-TTSGGGEEEE-GGGS--EEEE-TT--